Protein AF-A0A853A8D2-F1 (afdb_monomer_lite)

Foldseek 3Di:
DDDDDDDDDDPPVLLVVLVVCCVVVVAVHSVRSVVVVVVPDDPVVVVVVVVVVVQVVVVHDDPVQVVVVCVVVVVDPDDDDDDHDDPDDD

Organism: NCBI:txid1892865

Secondary structure (DSSP, 8-state):
------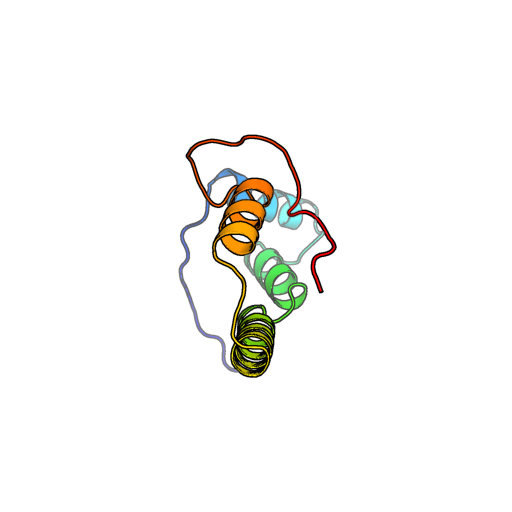-----HHHHHHHHHHHHTTSSSSHHHHHHHHHHHS--HHHHHHHHHHHHHHTT---HHHHHHHHHHTT--SS--------S---

Radius of gyration: 19.82 Å; chains: 1; bounding box: 37×23×55 Å

Structure (mmCIF, N/CA/C/O backbone):
data_AF-A0A853A8D2-F1
#
_entry.id   AF-A0A853A8D2-F1
#
loop_
_atom_site.group_PDB
_atom_site.id
_atom_site.type_symbol
_atom_site.label_atom_id
_atom_site.label_alt_id
_atom_site.label_comp_id
_atom_site.label_asym_id
_atom_site.label_entity_id
_atom_site.label_seq_id
_atom_site.pdbx_PDB_ins_code
_atom_site.Cartn_x
_atom_site.Cartn_y
_atom_site.Cartn_z
_atom_site.occupancy
_atom_site.B_iso_or_equiv
_atom_site.auth_seq_id
_atom_site.auth_comp_id
_atom_site.auth_asym_id
_atom_site.auth_atom_id
_atom_site.pdbx_PDB_model_num
ATOM 1 N N . MET A 1 1 ? 12.137 -9.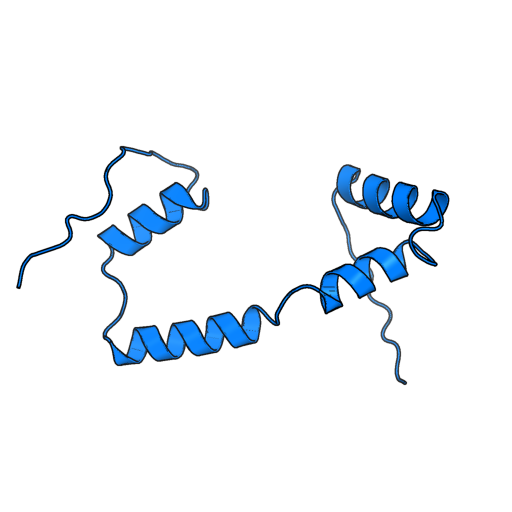457 19.642 1.00 62.22 1 MET A N 1
ATOM 2 C CA . MET A 1 1 ? 11.683 -8.607 18.520 1.00 62.22 1 MET A CA 1
ATOM 3 C C . MET A 1 1 ? 11.920 -7.158 18.900 1.00 62.22 1 MET A C 1
ATOM 5 O O . MET A 1 1 ? 11.654 -6.812 20.046 1.00 62.22 1 MET A O 1
ATOM 9 N N . ARG A 1 2 ? 12.491 -6.347 18.003 1.00 83.50 2 ARG A N 1
ATOM 10 C CA . ARG A 1 2 ? 12.582 -4.893 18.198 1.00 83.50 2 ARG A CA 1
ATOM 11 C C . ARG A 1 2 ? 11.410 -4.266 17.458 1.00 83.50 2 ARG A C 1
ATOM 13 O O . ARG A 1 2 ? 11.161 -4.642 16.320 1.00 83.50 2 ARG A O 1
ATOM 20 N N . TYR A 1 3 ? 10.707 -3.358 18.117 1.00 78.69 3 TYR A N 1
ATOM 21 C CA . TYR A 1 3 ? 9.621 -2.599 17.514 1.00 78.69 3 TYR A CA 1
ATOM 22 C C . TYR A 1 3 ? 10.087 -1.163 17.339 1.00 78.69 3 TYR A C 1
ATOM 24 O O . TYR A 1 3 ? 10.603 -0.563 18.283 1.00 78.69 3 TYR A O 1
ATOM 32 N N . GLU A 1 4 ? 9.897 -0.630 16.143 1.00 89.75 4 GLU A N 1
ATOM 33 C CA . GLU A 1 4 ? 10.142 0.771 15.839 1.00 89.75 4 GLU A CA 1
ATOM 34 C C . GLU A 1 4 ? 8.799 1.481 15.700 1.00 89.75 4 GLU A C 1
ATOM 36 O O . GLU A 1 4 ? 7.884 0.988 15.038 1.00 89.75 4 GLU A O 1
ATOM 41 N N . ARG A 1 5 ? 8.645 2.616 16.389 1.00 89.44 5 ARG A N 1
ATOM 42 C CA . ARG A 1 5 ? 7.423 3.414 16.302 1.00 89.44 5 ARG A CA 1
ATOM 43 C C . ARG A 1 5 ? 7.593 4.429 15.185 1.00 89.44 5 ARG A C 1
ATOM 45 O O . ARG A 1 5 ? 8.333 5.395 15.341 1.00 89.44 5 ARG A O 1
ATOM 52 N N . ILE A 1 6 ? 6.846 4.220 14.112 1.00 87.69 6 ILE A N 1
ATOM 53 C CA . ILE A 1 6 ? 6.717 5.163 13.006 1.00 87.69 6 ILE A CA 1
ATOM 54 C C . ILE A 1 6 ? 5.349 5.843 13.068 1.00 87.69 6 ILE A C 1
ATOM 56 O O . ILE A 1 6 ? 4.352 5.222 13.441 1.00 87.69 6 ILE A O 1
ATOM 60 N N . THR A 1 7 ? 5.305 7.118 12.696 1.00 92.50 7 THR A N 1
ATOM 61 C CA . THR A 1 7 ? 4.054 7.857 12.500 1.00 92.50 7 THR A CA 1
ATOM 62 C C . THR A 1 7 ? 3.901 8.111 11.012 1.00 92.50 7 THR A C 1
ATOM 64 O O . THR A 1 7 ? 4.799 8.676 10.393 1.00 92.50 7 THR A O 1
ATOM 67 N N . ILE A 1 8 ? 2.767 7.703 10.450 1.00 85.38 8 ILE A N 1
ATOM 68 C CA . ILE A 1 8 ? 2.446 7.904 9.037 1.00 85.38 8 ILE A CA 1
ATOM 69 C C . ILE A 1 8 ? 1.166 8.723 8.907 1.00 85.38 8 ILE A C 1
ATOM 71 O O . ILE A 1 8 ? 0.239 8.578 9.704 1.00 85.38 8 ILE A O 1
ATOM 75 N N . SER A 1 9 ? 1.117 9.562 7.879 1.00 92.94 9 SER A N 1
ATOM 76 C CA . SER A 1 9 ? -0.115 10.205 7.433 1.00 92.94 9 SER A CA 1
ATOM 77 C C . SER A 1 9 ? -0.661 9.405 6.261 1.00 92.94 9 SER A C 1
ATOM 79 O O . SER A 1 9 ? 0.052 9.182 5.285 1.00 92.94 9 SER A O 1
ATOM 81 N N . VAL A 1 10 ? -1.916 8.978 6.351 1.00 91.38 10 VAL A N 1
ATOM 82 C CA . VAL A 1 10 ? -2.607 8.259 5.275 1.00 91.38 10 VAL A CA 1
ATOM 83 C C . VAL A 1 10 ? -3.895 8.992 4.904 1.00 91.38 10 VAL A C 1
ATOM 85 O O . VAL A 1 10 ? -4.456 9.697 5.750 1.00 91.38 10 VAL A O 1
ATOM 88 N N . PRO A 1 11 ? -4.390 8.826 3.667 1.00 95.56 11 PRO A N 1
ATOM 89 C CA . PRO A 1 11 ? -5.707 9.313 3.284 1.00 95.56 11 PRO A CA 1
ATOM 90 C C . PRO A 1 11 ? -6.806 8.843 4.250 1.00 95.56 11 PRO A C 1
ATOM 92 O O . PRO A 1 11 ? -6.773 7.728 4.781 1.00 95.56 11 PRO A O 1
ATOM 95 N N . THR A 1 12 ? -7.786 9.711 4.509 1.00 94.44 12 THR A N 1
ATOM 96 C CA . THR A 1 12 ? -8.833 9.465 5.514 1.00 94.44 12 THR A CA 1
ATOM 97 C C . THR A 1 12 ? -9.682 8.236 5.189 1.00 94.44 12 THR A C 1
ATOM 99 O O . THR A 1 12 ? -10.081 7.497 6.085 1.00 94.44 12 THR A O 1
ATOM 102 N N . ASP A 1 13 ? -9.941 7.989 3.911 1.00 94.88 13 ASP A N 1
ATOM 103 C CA . ASP A 1 13 ? -10.659 6.818 3.413 1.00 94.88 13 ASP A CA 1
ATOM 104 C C . ASP A 1 13 ? -9.894 5.510 3.672 1.00 94.88 13 ASP A C 1
ATOM 106 O O . ASP A 1 13 ? -10.498 4.515 4.089 1.00 94.88 13 ASP A O 1
ATOM 110 N N . VAL A 1 14 ? -8.566 5.526 3.517 1.00 93.38 14 VAL A N 1
ATOM 111 C CA . VAL A 1 14 ? -7.681 4.400 3.849 1.00 93.38 14 VAL A CA 1
ATOM 112 C C . VAL A 1 14 ? -7.697 4.130 5.354 1.00 93.38 14 VAL A C 1
ATOM 114 O O . VAL A 1 14 ? -7.905 2.986 5.765 1.00 93.38 14 VAL A O 1
ATOM 117 N N . ALA A 1 15 ? -7.568 5.172 6.183 1.00 94.44 15 ALA A N 1
ATOM 118 C CA . ALA A 1 15 ? -7.679 5.041 7.637 1.00 94.44 15 ALA A CA 1
ATOM 119 C C . ALA A 1 15 ? -9.045 4.466 8.052 1.00 94.44 15 ALA A C 1
ATOM 121 O O . ALA A 1 15 ? -9.116 3.545 8.865 1.00 94.44 15 ALA A O 1
ATOM 122 N N . ALA A 1 16 ? -10.132 4.946 7.441 1.00 96.06 16 ALA A N 1
ATOM 123 C CA . ALA A 1 16 ? -11.477 4.452 7.711 1.00 96.06 16 ALA A CA 1
ATOM 124 C C . ALA A 1 16 ? -11.655 2.983 7.297 1.00 96.06 16 ALA A C 1
ATOM 126 O O . ALA A 1 16 ? -12.368 2.237 7.967 1.00 96.06 16 ALA A O 1
ATOM 127 N N . LYS A 1 17 ? -11.016 2.538 6.207 1.00 94.94 17 LYS A N 1
ATOM 128 C CA . LYS A 1 17 ? -11.023 1.127 5.794 1.00 94.94 17 LYS A CA 1
ATOM 129 C C . LYS A 1 17 ? -10.318 0.240 6.820 1.00 94.94 17 LYS A C 1
ATOM 131 O O . LYS A 1 17 ? -10.875 -0.793 7.187 1.00 94.94 17 LYS A O 1
ATOM 136 N N . ALA A 1 18 ? -9.147 0.659 7.295 1.00 94.19 18 ALA A N 1
ATOM 137 C CA . ALA A 1 18 ? -8.413 -0.060 8.332 1.00 94.19 18 ALA A CA 1
ATOM 138 C C . ALA A 1 18 ? -9.216 -0.125 9.643 1.00 94.19 18 ALA A C 1
ATOM 140 O O . ALA A 1 18 ? -9.330 -1.193 10.241 1.00 94.19 18 ALA A O 1
ATOM 141 N N . GLN A 1 19 ? -9.850 0.986 10.037 1.00 95.31 19 GLN A N 1
ATOM 142 C CA . GLN A 1 19 ? -10.704 1.035 11.224 1.00 95.31 19 GLN A CA 1
ATOM 143 C C . GLN A 1 19 ? -11.887 0.066 11.115 1.00 95.31 19 GLN A C 1
ATOM 145 O O . GLN A 1 19 ? -12.090 -0.740 12.014 1.00 95.31 19 GLN A O 1
ATOM 150 N N . ARG A 1 20 ? -12.608 0.053 9.984 1.00 96.75 20 ARG A N 1
ATOM 151 C CA . ARG A 1 20 ? -13.717 -0.896 9.765 1.00 96.75 20 ARG A CA 1
ATOM 152 C C . ARG A 1 20 ? -13.273 -2.357 9.848 1.00 96.75 20 ARG A C 1
ATOM 154 O O . ARG A 1 20 ? -14.037 -3.187 10.326 1.00 96.75 20 ARG A O 1
ATOM 161 N N . ALA A 1 21 ? -12.072 -2.681 9.367 1.00 94.62 21 ALA A N 1
ATOM 162 C CA . ALA A 1 21 ? -11.539 -4.039 9.454 1.00 94.62 21 ALA A CA 1
ATOM 163 C C . ALA A 1 21 ? -11.251 -4.450 10.908 1.00 94.62 21 ALA A C 1
ATOM 165 O O . ALA A 1 21 ? -11.565 -5.576 11.290 1.00 94.62 21 ALA A O 1
ATOM 166 N N . ALA A 1 22 ? -10.709 -3.532 11.714 1.00 95.94 22 ALA A N 1
ATOM 167 C CA . ALA A 1 22 ? -10.482 -3.753 13.140 1.00 95.94 22 ALA A CA 1
ATOM 168 C C . ALA A 1 22 ? -11.806 -3.885 13.910 1.00 95.94 22 ALA A C 1
ATOM 170 O O . ALA A 1 22 ? -11.983 -4.831 14.672 1.00 95.94 22 ALA A O 1
ATOM 171 N N . ASP A 1 23 ? -12.771 -3.001 13.648 1.00 96.94 23 ASP A N 1
ATOM 172 C CA . ASP A 1 23 ? -14.094 -3.037 14.287 1.00 96.94 23 ASP A CA 1
ATOM 173 C C . ASP A 1 23 ? -14.861 -4.329 13.952 1.00 96.94 23 ASP A C 1
ATOM 175 O O . ASP A 1 23 ? -15.610 -4.849 14.777 1.00 96.94 23 ASP A O 1
ATOM 179 N N . ALA A 1 24 ? -14.657 -4.871 12.748 1.00 95.81 24 ALA A N 1
ATOM 180 C CA . ALA A 1 24 ? -15.227 -6.144 12.313 1.00 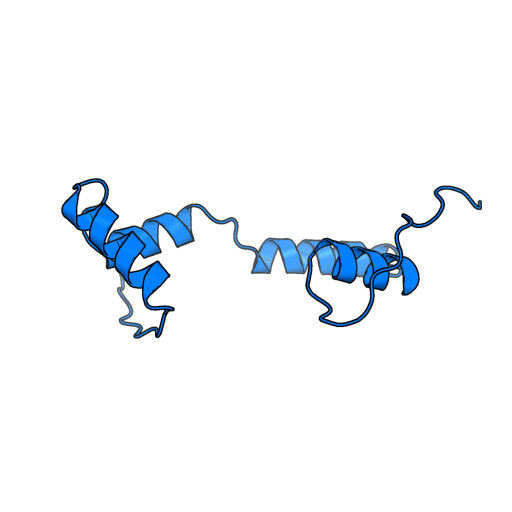95.81 24 ALA A CA 1
ATOM 181 C C . ALA A 1 24 ? -14.483 -7.380 12.861 1.00 95.81 24 ALA A C 1
ATOM 183 O O . ALA A 1 24 ? -14.886 -8.504 12.564 1.00 95.81 24 ALA A O 1
ATOM 184 N N . GLY A 1 25 ? -13.396 -7.196 13.620 1.00 94.50 25 GLY A N 1
ATOM 185 C CA . GLY A 1 25 ? -12.582 -8.284 14.166 1.00 94.50 25 GLY A CA 1
ATOM 186 C C . GLY A 1 25 ? -11.807 -9.078 13.111 1.00 94.50 25 GLY A C 1
ATOM 187 O O . GLY A 1 25 ? -11.404 -10.207 13.372 1.00 94.50 25 GLY A O 1
ATOM 188 N N . LEU A 1 26 ? -11.611 -8.518 11.912 1.00 92.94 26 LEU A N 1
ATOM 189 C CA . LEU A 1 26 ? -10.820 -9.156 10.852 1.00 92.94 26 LEU A CA 1
ATOM 190 C C . LEU A 1 26 ? -9.312 -9.056 11.117 1.00 92.94 26 LEU A C 1
ATOM 192 O O . LEU A 1 26 ? -8.544 -9.828 10.553 1.00 92.94 26 LEU A O 1
ATOM 196 N N . VAL A 1 27 ? -8.907 -8.089 11.943 1.00 95.06 27 VAL A N 1
ATOM 197 C CA . VAL A 1 27 ? -7.532 -7.826 12.379 1.00 95.06 27 VAL A CA 1
ATOM 198 C C . VAL A 1 27 ? -7.549 -7.357 13.834 1.00 95.06 27 VAL A C 1
ATOM 200 O O . VAL A 1 27 ? -8.513 -6.726 14.268 1.00 95.06 27 VAL A O 1
ATOM 203 N N . ASP A 1 28 ? -6.464 -7.591 14.570 1.00 92.00 28 ASP A N 1
ATOM 204 C CA . ASP A 1 28 ? -6.382 -7.247 16.000 1.00 92.00 28 ASP A CA 1
ATOM 205 C C . ASP A 1 28 ? -6.333 -5.731 16.271 1.00 92.00 28 ASP A C 1
ATOM 207 O O . ASP A 1 28 ? -6.608 -5.270 17.378 1.00 92.00 28 ASP A O 1
ATOM 211 N N . SER A 1 29 ? -5.918 -4.931 15.282 1.00 94.19 29 SER A N 1
ATOM 212 C CA . SER A 1 29 ? -5.809 -3.471 15.395 1.00 94.19 29 SER A CA 1
ATOM 213 C C . SER A 1 29 ? -5.648 -2.798 14.029 1.00 94.19 29 SER A C 1
ATOM 215 O O . SER A 1 29 ? -5.297 -3.443 13.041 1.00 94.19 29 SER A O 1
ATOM 217 N N . VAL A 1 30 ? -5.799 -1.468 13.990 1.00 91.62 30 VAL A N 1
ATOM 218 C CA . VAL A 1 30 ? -5.462 -0.647 12.810 1.00 91.62 30 VAL A CA 1
ATOM 219 C C . VAL A 1 30 ? -4.000 -0.837 12.399 1.00 91.62 30 VAL A C 1
ATOM 221 O O . VAL A 1 30 ? -3.709 -0.960 11.215 1.00 91.62 30 VAL A O 1
ATOM 224 N N . SER A 1 31 ? -3.071 -0.915 13.357 1.00 90.50 31 SER A N 1
ATOM 225 C CA . SER A 1 31 ? -1.671 -1.238 13.056 1.00 90.50 31 SER A CA 1
ATOM 226 C C . SER A 1 31 ? -1.520 -2.638 12.461 1.00 90.50 31 SER A C 1
ATOM 228 O O . SER A 1 31 ? -0.764 -2.797 11.510 1.00 90.50 31 SER A O 1
ATOM 230 N N . GLY A 1 32 ? -2.284 -3.619 12.955 1.00 91.06 32 GLY A N 1
ATOM 231 C CA . GLY A 1 32 ? -2.305 -4.980 12.412 1.00 91.06 32 GLY A CA 1
ATOM 232 C C . GLY A 1 32 ? -2.739 -5.014 10.948 1.00 91.06 32 GLY A C 1
ATOM 233 O O . GLY A 1 32 ? -2.088 -5.665 10.143 1.00 91.06 32 GLY A O 1
ATOM 234 N N . TYR A 1 33 ? -3.744 -4.214 10.571 1.00 92.00 33 TYR A N 1
ATOM 235 C CA . TYR A 1 33 ? -4.152 -4.061 9.170 1.00 92.00 33 TYR A CA 1
ATOM 236 C C . TYR A 1 33 ? -2.984 -3.655 8.257 1.00 92.00 33 TYR A C 1
ATOM 238 O O . TYR A 1 33 ? -2.796 -4.240 7.191 1.00 92.00 33 TYR A O 1
ATOM 246 N N . PHE A 1 34 ? -2.195 -2.656 8.665 1.00 90.19 34 PHE A N 1
ATOM 247 C CA . PHE A 1 34 ? -1.053 -2.190 7.875 1.00 90.19 34 PHE A CA 1
ATOM 248 C C . PHE A 1 34 ? 0.122 -3.171 7.906 1.00 90.19 34 PHE A C 1
ATOM 250 O O . PHE A 1 34 ? 0.802 -3.319 6.896 1.00 90.19 34 PHE A O 1
ATOM 257 N N . THR A 1 35 ? 0.347 -3.866 9.024 1.00 89.38 35 THR A N 1
ATOM 258 C CA . THR A 1 35 ? 1.355 -4.931 9.108 1.00 89.38 35 THR A CA 1
ATOM 259 C C . THR A 1 35 ? 1.019 -6.087 8.168 1.00 89.38 35 THR A C 1
ATOM 261 O O . THR A 1 35 ? 1.880 -6.519 7.408 1.00 89.38 35 THR A O 1
ATOM 264 N N . ASP A 1 36 ? -0.231 -6.547 8.152 1.00 89.88 36 ASP A N 1
ATOM 265 C CA . ASP A 1 36 ? -0.676 -7.617 7.256 1.00 89.88 36 ASP A CA 1
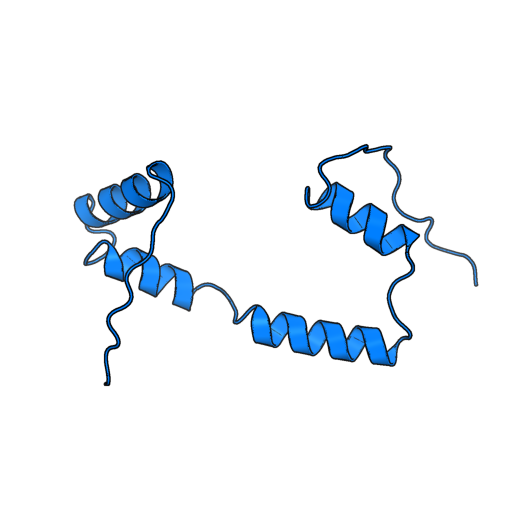ATOM 266 C C . ASP A 1 36 ? -0.617 -7.197 5.788 1.00 89.88 36 ASP A C 1
ATOM 268 O O . ASP A 1 36 ? -0.268 -8.005 4.928 1.00 89.88 36 ASP A O 1
ATOM 272 N N . LEU A 1 37 ? -0.936 -5.931 5.497 1.00 86.25 37 LEU A N 1
ATOM 273 C CA . LEU A 1 37 ? -0.791 -5.367 4.158 1.00 86.25 37 LEU A CA 1
ATOM 274 C C . LEU A 1 37 ? 0.677 -5.375 3.714 1.00 86.25 37 LEU A C 1
ATOM 276 O O . LEU A 1 37 ? 0.978 -5.889 2.642 1.00 86.25 37 LEU A O 1
ATOM 280 N N . ALA A 1 38 ? 1.584 -4.887 4.562 1.00 82.25 38 ALA A N 1
ATOM 281 C CA . ALA A 1 38 ? 3.016 -4.865 4.274 1.00 82.25 38 ALA A CA 1
ATOM 282 C C . ALA A 1 38 ? 3.607 -6.275 4.111 1.00 82.25 38 ALA A C 1
ATOM 284 O O . ALA A 1 38 ? 4.473 -6.475 3.273 1.00 82.25 38 ALA A O 1
ATOM 285 N N . ASN A 1 39 ? 3.119 -7.260 4.868 1.00 82.88 39 ASN A N 1
ATOM 286 C CA . ASN A 1 39 ? 3.561 -8.652 4.744 1.00 82.88 39 ASN A CA 1
ATOM 287 C C . ASN A 1 39 ? 3.002 -9.359 3.498 1.00 82.88 39 ASN A C 1
ATOM 289 O O . ASN A 1 39 ? 3.563 -10.362 3.059 1.00 82.88 39 ASN A O 1
ATOM 293 N N . ARG A 1 40 ? 1.857 -8.905 2.974 1.00 79.25 40 ARG A N 1
ATOM 294 C CA . ARG A 1 40 ? 1.234 -9.472 1.769 1.00 79.25 40 ARG A CA 1
ATOM 295 C C . ARG A 1 40 ? 1.873 -8.974 0.489 1.00 79.25 40 ARG A C 1
ATOM 297 O O . ARG A 1 40 ? 1.852 -9.697 -0.506 1.00 79.25 40 ARG A O 1
ATOM 304 N N . GLU A 1 41 ? 2.347 -7.738 0.492 1.00 73.81 41 GLU A N 1
ATOM 305 C CA . GLU A 1 41 ? 3.003 -7.181 -0.675 1.00 73.81 41 GLU A CA 1
ATOM 306 C C . GLU A 1 41 ? 4.423 -7.757 -0.801 1.00 73.81 41 GLU A C 1
ATOM 308 O O . GLU A 1 41 ? 5.152 -7.807 0.191 1.00 73.81 41 GLU A O 1
ATOM 313 N N . PRO A 1 42 ? 4.825 -8.232 -1.996 1.00 66.94 42 PRO A N 1
ATOM 314 C CA . PRO A 1 42 ? 6.222 -8.536 -2.278 1.00 66.94 42 PRO A CA 1
ATOM 315 C C . PRO A 1 42 ? 7.098 -7.328 -1.945 1.00 66.94 42 PRO A C 1
ATOM 317 O O . PRO A 1 42 ? 6.638 -6.191 -2.064 1.00 66.94 42 PRO A O 1
ATOM 320 N N . ASP A 1 43 ? 8.365 -7.552 -1.589 1.00 76.69 43 ASP A N 1
ATOM 321 C CA . ASP A 1 43 ? 9.325 -6.452 -1.508 1.00 76.69 43 ASP A CA 1
ATOM 322 C C . ASP A 1 43 ? 9.515 -5.864 -2.915 1.00 76.69 43 ASP A C 1
ATOM 324 O O . ASP A 1 43 ? 10.318 -6.323 -3.730 1.00 76.69 43 ASP A O 1
ATOM 328 N N . TRP A 1 44 ? 8.705 -4.855 -3.228 1.00 76.44 44 TRP A N 1
ATOM 329 C CA . TRP A 1 44 ? 8.726 -4.190 -4.518 1.00 76.44 44 TRP A CA 1
ATOM 330 C C . TRP A 1 44 ? 10.046 -3.464 -4.754 1.00 76.44 44 TRP A C 1
ATOM 332 O O . TRP A 1 44 ? 10.369 -3.197 -5.909 1.00 76.44 44 TRP A O 1
ATOM 342 N N . ALA A 1 45 ? 10.817 -3.149 -3.706 1.00 79.12 45 ALA A N 1
ATOM 343 C CA . ALA A 1 45 ? 12.143 -2.572 -3.867 1.00 79.12 45 ALA A CA 1
ATOM 344 C C . ALA A 1 45 ? 13.122 -3.627 -4.397 1.00 79.12 45 ALA A C 1
ATOM 346 O O . ALA A 1 45 ? 13.841 -3.343 -5.354 1.00 79.12 45 ALA A O 1
ATOM 347 N N . GLU A 1 46 ? 13.092 -4.847 -3.855 1.00 81.12 46 GLU A N 1
ATOM 348 C CA . GLU A 1 46 ? 13.874 -5.975 -4.376 1.00 81.12 46 GLU A CA 1
ATOM 349 C C . GLU A 1 46 ? 13.436 -6.346 -5.799 1.00 81.12 46 GLU A C 1
ATOM 351 O O . GLU A 1 46 ? 14.266 -6.422 -6.706 1.00 81.12 46 GLU A O 1
ATOM 356 N N . ALA A 1 47 ? 12.128 -6.480 -6.037 1.00 81.62 47 ALA A N 1
ATOM 357 C CA . ALA A 1 47 ? 11.598 -6.773 -7.369 1.00 81.62 47 ALA A CA 1
ATOM 358 C C . ALA A 1 47 ? 11.970 -5.684 -8.390 1.00 81.62 47 ALA A C 1
ATOM 360 O O . ALA A 1 47 ? 12.285 -5.982 -9.543 1.00 81.62 47 ALA A O 1
ATOM 361 N N . ARG A 1 48 ? 11.973 -4.412 -7.971 1.00 84.56 48 ARG A N 1
ATOM 362 C CA . ARG A 1 48 ? 12.388 -3.291 -8.817 1.00 84.56 48 ARG A CA 1
ATOM 363 C C . ARG A 1 48 ? 13.891 -3.282 -9.069 1.00 84.56 48 ARG A C 1
ATOM 365 O O . ARG A 1 48 ? 14.288 -2.945 -10.180 1.00 84.56 48 ARG A O 1
ATOM 372 N N . ALA A 1 49 ? 14.709 -3.647 -8.085 1.00 84.62 49 ALA A N 1
ATOM 373 C CA . ALA A 1 49 ? 16.151 -3.774 -8.262 1.00 84.62 49 ALA A CA 1
ATOM 374 C C . ALA A 1 49 ? 16.483 -4.875 -9.278 1.00 84.62 49 ALA A C 1
ATOM 376 O O . ALA A 1 49 ? 17.200 -4.608 -10.239 1.00 84.62 49 ALA A O 1
ATOM 377 N N . ALA A 1 50 ? 15.876 -6.057 -9.130 1.00 87.25 50 ALA A N 1
ATOM 378 C CA . ALA A 1 50 ? 16.044 -7.165 -10.069 1.00 87.25 50 ALA A CA 1
ATOM 379 C C . ALA A 1 50 ? 15.589 -6.787 -11.488 1.00 87.25 50 ALA A C 1
ATOM 381 O O . ALA A 1 50 ? 16.298 -7.033 -12.459 1.00 87.25 50 ALA A O 1
ATOM 382 N N . LEU A 1 51 ? 14.436 -6.123 -11.618 1.00 86.88 51 LEU A N 1
ATOM 383 C CA . LEU A 1 51 ? 13.965 -5.634 -12.913 1.00 86.88 51 LEU A CA 1
ATOM 384 C C . LEU A 1 51 ? 14.931 -4.609 -13.528 1.00 86.88 51 LEU A C 1
ATOM 386 O O . LEU A 1 51 ? 15.172 -4.656 -14.728 1.00 86.88 51 LEU A O 1
ATOM 390 N N . SER A 1 52 ? 15.482 -3.692 -12.728 1.00 86.56 52 SER A N 1
ATOM 391 C CA . SER A 1 52 ? 16.452 -2.703 -13.211 1.00 86.56 52 SER A CA 1
ATOM 392 C C . SER A 1 52 ? 17.716 -3.372 -13.743 1.00 86.56 52 SER A C 1
ATOM 394 O O . SER A 1 52 ? 18.184 -3.001 -14.812 1.00 86.56 52 SER A O 1
ATOM 396 N N . GLU A 1 53 ? 18.229 -4.381 -13.037 1.00 87.50 53 GLU A N 1
ATOM 397 C CA . GLU A 1 53 ? 19.398 -5.154 -13.468 1.00 87.50 53 GLU A CA 1
ATOM 398 C C . GLU A 1 53 ? 19.133 -5.881 -14.794 1.00 87.50 53 GLU A C 1
ATOM 400 O O . GLU A 1 53 ? 19.935 -5.791 -15.721 1.00 87.50 53 GLU A O 1
ATOM 405 N N . MET A 1 54 ? 17.963 -6.517 -14.930 1.00 88.94 54 MET A N 1
ATOM 406 C CA . MET A 1 54 ? 17.555 -7.161 -16.182 1.00 88.94 54 MET A CA 1
ATOM 407 C C . MET A 1 54 ? 17.455 -6.164 -17.339 1.00 88.94 54 MET A C 1
ATOM 409 O O . MET A 1 54 ? 17.834 -6.484 -18.463 1.00 88.94 54 MET A O 1
ATOM 413 N N . LEU A 1 55 ? 16.929 -4.963 -17.079 1.00 88.44 55 LEU A N 1
ATOM 414 C CA . LEU A 1 55 ? 16.823 -3.912 -18.088 1.00 88.44 55 LEU A CA 1
ATOM 415 C C . LEU A 1 55 ? 18.198 -3.405 -18.517 1.00 88.44 55 LEU A C 1
ATOM 417 O O . LEU A 1 55 ? 18.423 -3.245 -19.713 1.00 88.44 55 LEU A O 1
ATOM 421 N N . ASP A 1 56 ? 19.121 -3.204 -17.580 1.00 88.19 56 ASP A N 1
ATOM 422 C CA . ASP A 1 56 ? 20.489 -2.794 -17.896 1.00 88.19 56 ASP A CA 1
ATOM 423 C C . ASP A 1 56 ? 21.214 -3.858 -18.742 1.00 88.19 56 ASP A C 1
ATOM 425 O O . ASP A 1 56 ? 21.910 -3.509 -19.699 1.00 88.19 56 ASP A O 1
ATOM 429 N N . GLU A 1 57 ? 21.001 -5.150 -18.461 1.00 89.00 57 GLU A N 1
ATOM 430 C CA . GLU A 1 57 ? 21.600 -6.259 -19.219 1.00 89.00 57 GLU A CA 1
ATOM 431 C C . GLU A 1 57 ? 21.125 -6.305 -20.681 1.00 89.00 57 GLU A C 1
ATOM 433 O O . GLU A 1 57 ? 21.920 -6.558 -21.588 1.00 89.00 57 GLU A O 1
ATOM 438 N N . VAL A 1 58 ? 19.846 -6.013 -20.936 1.00 88.12 58 VAL A N 1
ATOM 439 C CA . VAL A 1 58 ? 19.270 -6.034 -22.295 1.00 88.12 58 VAL A CA 1
ATOM 440 C C . VAL A 1 58 ? 19.389 -4.699 -23.041 1.00 88.12 58 VAL A C 1
ATOM 442 O O . VAL A 1 58 ? 18.941 -4.598 -24.183 1.00 88.12 58 VAL A O 1
ATOM 445 N N . GLY A 1 59 ? 20.013 -3.682 -22.435 1.00 85.00 59 GLY A N 1
ATOM 446 C CA . GLY A 1 59 ? 20.217 -2.363 -23.050 1.00 85.00 59 GLY A CA 1
ATOM 447 C C . GLY A 1 59 ? 19.051 -1.380 -22.881 1.00 85.00 59 GLY A C 1
ATOM 448 O O . GLY A 1 59 ? 18.979 -0.379 -23.594 1.00 85.00 59 GLY A O 1
ATOM 449 N N . GLY A 1 60 ? 18.165 -1.638 -21.923 1.00 84.19 60 GLY A 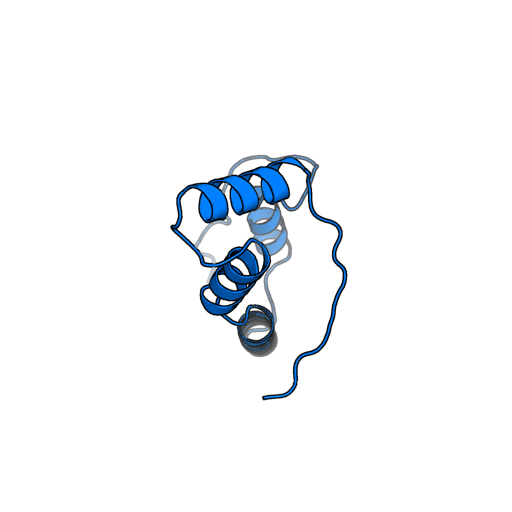N 1
ATOM 450 C CA . GLY A 1 60 ? 17.067 -0.769 -21.519 1.00 84.19 60 GLY A CA 1
ATOM 451 C C . GLY A 1 60 ? 15.749 -1.024 -22.251 1.00 84.19 60 GLY A C 1
ATOM 452 O O . GLY A 1 60 ? 15.608 -1.924 -23.077 1.00 84.19 60 GLY A O 1
ATOM 453 N N . VAL A 1 61 ? 14.751 -0.200 -21.926 1.00 85.12 61 VAL A N 1
ATOM 454 C CA . VAL A 1 61 ? 13.451 -0.159 -22.613 1.00 85.12 61 VAL A CA 1
ATOM 455 C C . VAL A 1 61 ? 13.470 0.988 -23.617 1.00 85.12 61 VAL A C 1
ATOM 457 O O . VAL A 1 61 ? 14.002 2.062 -23.328 1.00 85.12 61 VAL A O 1
ATOM 460 N N . SER A 1 62 ? 12.876 0.790 -24.797 1.00 86.75 62 SER A N 1
ATOM 461 C CA . SER A 1 62 ? 12.724 1.893 -25.747 1.00 86.75 62 SER A CA 1
ATOM 462 C C . SER A 1 62 ? 11.863 3.016 -25.137 1.00 86.75 62 SER A C 1
ATOM 464 O O . SER A 1 62 ? 10.892 2.728 -24.431 1.00 86.75 62 SER A O 1
ATOM 466 N N . PRO A 1 63 ? 12.156 4.298 -25.419 1.00 84.31 63 PRO A N 1
ATOM 467 C CA . PRO A 1 63 ? 11.377 5.413 -24.876 1.00 84.31 63 PRO A CA 1
ATOM 468 C C . PRO A 1 63 ? 9.880 5.342 -25.215 1.00 84.31 63 PRO A C 1
ATOM 470 O O . PRO A 1 63 ? 9.041 5.782 -24.434 1.00 84.31 63 PRO A O 1
ATOM 473 N N . GLU A 1 64 ? 9.541 4.767 -26.370 1.00 85.88 64 GLU A N 1
ATOM 474 C CA . GLU A 1 64 ? 8.159 4.579 -26.812 1.00 85.88 64 GLU A CA 1
ATOM 475 C C . GLU A 1 64 ? 7.430 3.517 -25.976 1.00 85.88 64 GLU A C 1
ATOM 477 O O . GLU A 1 64 ? 6.295 3.737 -25.555 1.00 85.88 64 GLU A O 1
ATOM 482 N N . ALA A 1 65 ? 8.096 2.403 -25.654 1.00 86.00 65 ALA A N 1
ATOM 483 C CA . ALA A 1 65 ? 7.531 1.381 -24.777 1.00 86.00 65 ALA A CA 1
ATOM 484 C C . ALA A 1 65 ? 7.417 1.859 -23.317 1.00 86.00 65 ALA A C 1
ATOM 486 O O . ALA A 1 65 ? 6.416 1.555 -22.666 1.00 86.00 65 ALA A O 1
ATOM 487 N N . ASP A 1 66 ? 8.382 2.643 -22.817 1.00 85.94 66 ASP A N 1
ATOM 488 C CA . ASP A 1 66 ? 8.288 3.260 -21.484 1.00 85.94 66 ASP A CA 1
ATOM 489 C C . ASP A 1 66 ? 7.110 4.246 -21.418 1.00 85.94 66 ASP A C 1
ATOM 491 O O . ASP A 1 66 ? 6.266 4.147 -20.528 1.00 85.94 66 ASP A O 1
ATOM 495 N N . SER A 1 67 ? 6.976 5.129 -22.413 1.00 85.94 67 SER A N 1
ATOM 496 C CA . SER A 1 67 ? 5.862 6.082 -22.502 1.00 85.94 67 SER A CA 1
ATOM 497 C C . SER A 1 67 ? 4.501 5.383 -22.592 1.00 85.94 67 SER A C 1
ATOM 499 O O . SER A 1 67 ? 3.573 5.737 -21.862 1.00 85.94 67 SER A O 1
ATOM 501 N N . TRP A 1 68 ? 4.385 4.337 -23.416 1.00 87.62 68 TRP A N 1
ATOM 502 C CA . TRP A 1 68 ? 3.171 3.524 -23.491 1.00 87.62 68 TRP A CA 1
ATOM 503 C C . TRP A 1 68 ? 2.820 2.890 -22.136 1.00 87.62 68 TRP A C 1
ATOM 505 O O . TRP A 1 68 ? 1.675 2.987 -21.683 1.00 87.62 68 TRP A O 1
ATOM 515 N N . ALA A 1 69 ? 3.798 2.283 -21.455 1.00 86.00 69 ALA A N 1
ATOM 516 C CA . ALA A 1 69 ? 3.582 1.634 -20.165 1.00 86.00 69 ALA A CA 1
ATOM 517 C C . ALA A 1 69 ? 3.133 2.636 -19.089 1.00 86.00 69 ALA A C 1
ATOM 519 O O . ALA A 1 69 ? 2.185 2.364 -18.349 1.00 86.00 69 ALA A O 1
ATOM 520 N N . ARG A 1 70 ? 3.753 3.821 -19.031 1.00 85.31 70 ARG A N 1
ATOM 521 C CA . ARG A 1 70 ? 3.355 4.902 -18.110 1.00 85.31 70 ARG A CA 1
ATOM 522 C C . ARG A 1 70 ? 1.927 5.375 -18.360 1.00 85.31 70 ARG A C 1
ATOM 524 O O . ARG A 1 70 ? 1.197 5.601 -17.394 1.00 85.31 70 ARG A O 1
ATOM 531 N N . GLY A 1 71 ? 1.509 5.455 -19.623 1.00 85.81 71 GLY A N 1
ATOM 532 C CA . GLY A 1 71 ? 0.135 5.784 -20.001 1.00 85.81 71 GLY A CA 1
ATOM 533 C C . GLY A 1 71 ? -0.886 4.745 -19.526 1.00 85.81 71 GLY A C 1
ATOM 534 O O . GLY A 1 71 ? -1.900 5.107 -18.933 1.00 85.81 71 GLY A O 1
ATOM 535 N N . ILE A 1 72 ? -0.611 3.448 -19.717 1.00 88.50 72 ILE A N 1
ATOM 536 C CA . ILE A 1 72 ? -1.501 2.361 -19.260 1.00 88.50 72 ILE A CA 1
ATOM 537 C C . ILE A 1 72 ? -1.578 2.287 -17.732 1.00 88.50 72 ILE A C 1
ATOM 539 O O . ILE A 1 72 ? -2.647 2.039 -17.176 1.00 88.50 72 ILE A O 1
ATOM 543 N N . LEU A 1 73 ? -0.456 2.517 -17.049 1.00 82.75 73 LEU A N 1
ATOM 544 C CA . LEU A 1 73 ? -0.378 2.487 -15.588 1.00 82.75 73 LEU A CA 1
ATOM 545 C C . LEU A 1 73 ? -0.893 3.777 -14.926 1.00 82.75 73 LEU A C 1
ATOM 547 O O . LEU A 1 73 ? -0.919 3.852 -13.699 1.00 82.75 73 LEU A O 1
ATOM 551 N N . GLY A 1 74 ? -1.305 4.780 -15.711 1.00 83.81 74 GLY A N 1
ATOM 552 C CA . GLY A 1 74 ? -1.808 6.058 -15.199 1.00 83.81 74 GLY A CA 1
ATOM 553 C C . GLY A 1 74 ? -0.748 6.878 -14.459 1.00 83.81 74 GLY A C 1
ATOM 554 O O . GLY A 1 74 ? -1.081 7.634 -13.550 1.00 83.81 74 GLY A O 1
ATOM 555 N N . LEU A 1 75 ? 0.528 6.694 -14.813 1.00 77.25 75 LEU A N 1
ATOM 556 C CA . LEU A 1 75 ? 1.676 7.374 -14.204 1.00 77.25 75 LEU A CA 1
ATOM 557 C C . LEU A 1 75 ? 2.041 8.685 -14.917 1.00 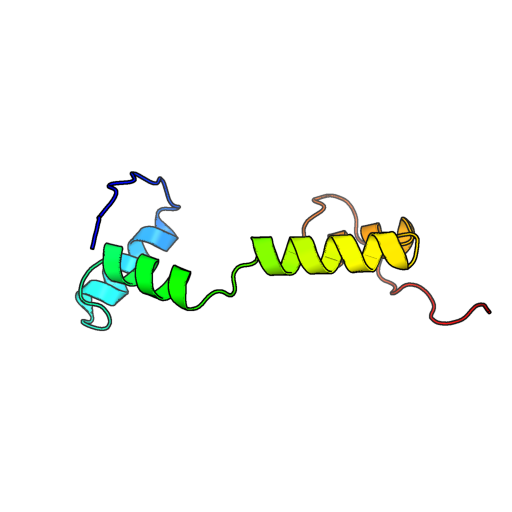77.25 75 LEU A C 1
ATOM 559 O O . LEU A 1 75 ? 2.845 9.447 -14.383 1.00 77.25 75 LEU A O 1
ATOM 563 N N . ASP A 1 76 ? 1.450 8.945 -16.087 1.00 70.75 76 ASP A N 1
ATOM 564 C CA . ASP A 1 76 ? 1.507 10.230 -16.789 1.00 70.75 76 ASP A CA 1
ATOM 565 C C . ASP A 1 76 ? 0.115 10.879 -16.813 1.00 70.75 76 ASP A C 1
ATOM 567 O O . ASP A 1 76 ? -0.854 10.307 -17.310 1.00 70.75 76 ASP A O 1
ATOM 571 N N . GLU A 1 77 ? 0.011 12.109 -16.301 1.00 57.12 77 GLU A N 1
ATOM 572 C CA . GLU A 1 77 ? -1.237 12.892 -16.259 1.00 57.12 77 GLU A CA 1
ATOM 573 C C . GLU A 1 77 ? -1.554 13.587 -17.607 1.00 57.12 77 GLU A C 1
ATOM 575 O O . GLU A 1 77 ? -2.480 14.390 -17.706 1.00 57.12 77 GLU A O 1
ATOM 580 N N . ALA A 1 78 ? -0.809 13.287 -18.679 1.00 51.50 78 ALA A N 1
ATOM 581 C CA . ALA A 1 78 ? -0.975 13.927 -19.982 1.00 51.50 78 ALA A CA 1
ATOM 582 C C . ALA A 1 78 ? -0.964 12.928 -21.156 1.00 51.50 78 ALA A C 1
ATOM 584 O O . ALA A 1 78 ? 0.062 12.352 -21.491 1.00 51.50 78 ALA A O 1
ATOM 585 N N . LEU A 1 79 ? -2.118 12.857 -21.838 1.00 46.34 79 LEU A N 1
ATOM 586 C CA . LEU A 1 79 ? -2.337 12.406 -23.224 1.00 46.34 79 LEU A CA 1
ATOM 587 C C . LEU A 1 79 ? -2.088 10.923 -23.561 1.00 46.34 79 LEU A C 1
ATOM 589 O O . LEU A 1 79 ? -1.031 10.525 -24.035 1.00 46.34 79 LEU A O 1
ATOM 593 N N . VAL A 1 80 ? -3.172 10.146 -23.510 1.00 50.34 80 VAL A N 1
ATOM 594 C CA . VAL A 1 80 ? -3.313 8.891 -24.266 1.00 50.34 80 VAL A CA 1
ATOM 595 C C . VAL A 1 80 ? -3.649 9.203 -25.733 1.00 50.34 80 VAL A C 1
ATOM 597 O O . VAL A 1 80 ? -4.674 9.837 -26.001 1.00 50.34 80 VAL A O 1
ATOM 600 N N . PRO A 1 81 ? -2.894 8.643 -26.692 1.00 49.44 81 PRO A N 1
ATOM 601 C CA . PRO A 1 81 ? -3.526 7.934 -27.792 1.00 49.44 81 PRO A CA 1
ATOM 602 C C . PRO A 1 81 ? -3.119 6.456 -27.806 1.00 49.44 81 PRO A C 1
ATOM 604 O O . PRO A 1 81 ? -1.973 6.073 -27.593 1.00 49.44 81 PRO A O 1
ATOM 607 N N . LEU A 1 82 ? -4.137 5.633 -28.040 1.00 60.34 82 LEU A N 1
ATOM 608 C CA . LEU A 1 82 ? -4.157 4.180 -27.952 1.00 60.34 82 LEU A CA 1
ATOM 609 C C . LEU A 1 82 ? -3.424 3.535 -29.137 1.00 60.34 82 LEU A C 1
ATOM 611 O O . LEU A 1 82 ? -3.955 3.549 -30.246 1.00 60.34 82 LEU A O 1
ATOM 615 N N . SER A 1 83 ? -2.271 2.905 -28.899 1.00 59.97 83 SER A N 1
ATOM 616 C CA . SER A 1 83 ? -1.858 1.643 -29.544 1.00 59.97 83 SER A CA 1
ATOM 617 C C . SER A 1 83 ? -0.641 1.040 -28.825 1.00 59.97 83 SER A C 1
ATOM 619 O O . SER A 1 83 ? 0.231 1.794 -28.400 1.00 59.97 83 SER A O 1
ATOM 621 N N . PRO A 1 84 ? -0.575 -0.294 -28.651 1.00 57.53 84 PRO A N 1
ATOM 622 C CA . PRO A 1 84 ? 0.639 -0.964 -28.186 1.00 57.53 84 PRO A CA 1
ATOM 623 C C . PRO A 1 84 ? 1.775 -0.789 -29.210 1.00 57.53 84 PRO A C 1
ATOM 625 O O . PRO A 1 84 ? 1.480 -0.683 -30.407 1.00 57.53 84 PRO A O 1
ATOM 628 N N . PRO A 1 85 ? 3.054 -0.772 -28.781 1.00 58.41 85 PRO A N 1
ATOM 629 C CA . PRO A 1 85 ? 4.175 -0.783 -29.715 1.00 58.41 85 PRO A CA 1
ATOM 630 C C . PRO A 1 85 ? 4.050 -2.004 -30.631 1.00 58.41 85 PRO A C 1
ATOM 632 O O . PRO A 1 85 ? 3.734 -3.103 -30.171 1.00 58.41 85 PRO A O 1
ATOM 635 N N . ALA A 1 86 ? 4.241 -1.802 -31.935 1.00 60.34 86 ALA A N 1
ATOM 636 C CA . ALA A 1 86 ? 4.137 -2.874 -32.912 1.00 60.34 86 ALA A CA 1
ATOM 637 C C . ALA A 1 86 ? 5.182 -3.957 -32.600 1.00 60.34 86 ALA A C 1
ATOM 639 O O . ALA A 1 86 ? 6.384 -3.725 -32.728 1.00 60.34 86 ALA A O 1
ATOM 640 N N . GLU A 1 87 ? 4.729 -5.143 -32.190 1.00 54.09 87 GLU A N 1
ATOM 641 C CA . GLU A 1 87 ? 5.590 -6.321 -32.141 1.00 54.09 87 GLU A CA 1
ATOM 642 C C . GLU A 1 87 ? 6.065 -6.643 -33.563 1.00 54.09 87 GLU A C 1
ATOM 644 O O . GLU A 1 87 ? 5.274 -7.026 -34.426 1.00 54.09 87 GLU A O 1
ATOM 649 N N . GLY A 1 88 ? 7.371 -6.498 -33.793 1.00 57.75 88 GLY A N 1
ATOM 650 C CA . GLY A 1 88 ? 8.048 -7.029 -34.971 1.00 57.75 88 GLY A CA 1
ATOM 651 C C . GLY A 1 88 ? 8.668 -5.979 -35.888 1.00 57.75 88 GLY A C 1
ATOM 652 O O . GLY A 1 88 ? 8.094 -5.606 -36.907 1.00 57.75 88 GLY A O 1
ATOM 653 N N . ALA A 1 89 ? 9.919 -5.627 -35.609 1.00 43.31 89 ALA A N 1
ATOM 654 C CA . ALA A 1 89 ? 10.907 -5.414 -36.658 1.00 43.31 89 ALA A CA 1
ATOM 655 C C . ALA A 1 89 ? 12.230 -6.016 -36.171 1.00 43.31 89 ALA A C 1
ATOM 657 O O . ALA A 1 89 ? 12.715 -5.661 -35.099 1.00 43.31 89 ALA A O 1
ATOM 658 N N . ALA A 1 90 ? 12.693 -7.007 -36.931 1.00 42.16 90 ALA A N 1
ATOM 659 C CA . ALA A 1 90 ? 13.930 -7.754 -36.736 1.00 42.16 90 ALA A CA 1
ATOM 660 C C . ALA A 1 90 ? 15.183 -6.867 -36.755 1.00 42.16 90 ALA A C 1
ATOM 662 O O . ALA A 1 90 ? 15.136 -5.800 -37.410 1.00 42.16 90 ALA A O 1
#

pLDDT: mean 82.02, std 13.98, range [42.16, 96.94]

Sequence (90 aa):
MRYERITISVPTDVAAKAQRAADAGLVDSVSGYFTDLANREPDWAEARAALSEMLDEVGGVSPEADSWARGILGLDEALVPLSPPAEGAA